Protein AF-A0A2E2E193-F1 (afdb_monomer_lite)

Foldseek 3Di:
DKFKWFKDQDPPPQFRIETDPTDDDDDPDPVVVVVVVVVQFPDKDKQPPDDGDPPDDRRPVRYHVDAPIKMWTHHDPDITIMGMDDD

Secondary structure (DSSP, 8-state):
-EEEEEEEE-TTSSSSEEEPPP-S--BSSHHHHHHHHHTT-SEEEEBTTBPPPTT----TTSEET--SEEEEEEETTEEEEEEEEE-

Structure (mmCIF, N/CA/C/O backbone):
data_AF-A0A2E2E193-F1
#
_entry.id   AF-A0A2E2E193-F1
#
loop_
_atom_site.group_PDB
_atom_site.id
_atom_site.type_symbol
_atom_site.label_atom_id
_atom_site.label_alt_id
_atom_site.label_comp_id
_atom_site.label_asym_id
_atom_site.label_entity_id
_atom_site.label_seq_id
_atom_site.pdbx_PDB_ins_code
_atom_site.Cartn_x
_atom_site.Cartn_y
_atom_site.Cartn_z
_atom_site.occupancy
_atom_site.B_iso_or_equiv
_atom_site.auth_seq_id
_atom_site.auth_comp_id
_atom_site.auth_asym_id
_atom_site.auth_atom_id
_atom_site.pdbx_PDB_model_num
ATOM 1 N N . MET A 1 1 ? 13.374 -5.070 -11.575 1.00 82.44 1 MET A N 1
ATOM 2 C CA . MET A 1 1 ? 13.566 -3.926 -10.651 1.00 82.44 1 MET A CA 1
ATOM 3 C C . MET A 1 1 ? 12.224 -3.637 -9.996 1.00 82.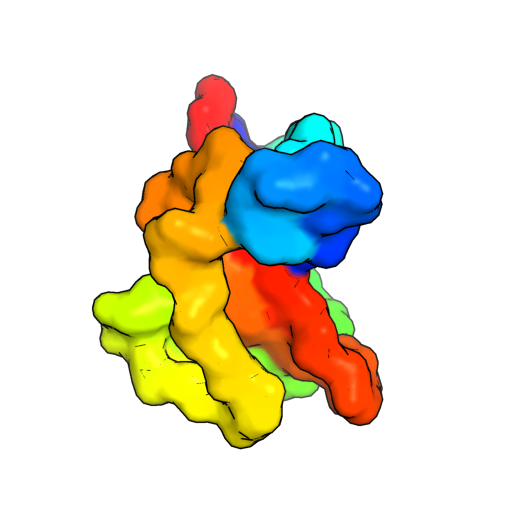44 1 MET A C 1
ATOM 5 O O . MET A 1 1 ? 11.203 -3.837 -10.649 1.00 82.44 1 MET A O 1
ATOM 9 N N . HIS A 1 2 ? 12.201 -3.240 -8.724 1.00 86.19 2 HIS A N 1
ATOM 10 C CA . HIS A 1 2 ? 10.967 -3.084 -7.942 1.00 86.19 2 HIS A CA 1
ATOM 11 C C . HIS A 1 2 ? 10.625 -1.619 -7.729 1.00 86.19 2 HIS A C 1
ATOM 13 O O . HIS A 1 2 ? 11.508 -0.811 -7.451 1.00 86.19 2 HIS A O 1
ATOM 19 N N . TYR A 1 3 ? 9.342 -1.283 -7.820 1.00 86.75 3 TYR A N 1
ATOM 20 C CA . TYR A 1 3 ? 8.888 0.091 -7.647 1.00 86.75 3 TYR A CA 1
ATOM 21 C C . TYR A 1 3 ? 7.625 0.191 -6.802 1.00 86.75 3 TYR A C 1
ATOM 23 O O . TYR A 1 3 ? 6.769 -0.697 -6.837 1.00 86.75 3 TYR A O 1
ATOM 31 N N . GLU A 1 4 ? 7.503 1.308 -6.086 1.00 88.94 4 GLU A N 1
ATOM 32 C CA . GLU A 1 4 ? 6.305 1.650 -5.330 1.00 88.94 4 GLU A CA 1
ATOM 33 C C . GLU A 1 4 ? 5.216 2.182 -6.272 1.00 88.94 4 GLU A C 1
ATOM 35 O O . GLU A 1 4 ? 5.448 3.006 -7.163 1.00 88.94 4 GLU A O 1
ATOM 40 N N . ILE A 1 5 ? 3.995 1.706 -6.056 1.00 90.94 5 ILE A N 1
ATOM 41 C CA . ILE A 1 5 ? 2.783 2.212 -6.689 1.00 90.94 5 ILE A CA 1
ATOM 42 C C . ILE A 1 5 ? 1.914 2.828 -5.608 1.00 90.94 5 ILE A C 1
ATOM 44 O O . ILE A 1 5 ? 1.447 2.132 -4.711 1.00 90.94 5 ILE A O 1
ATOM 48 N N . SER A 1 6 ? 1.630 4.121 -5.713 1.00 90.94 6 SER A N 1
ATOM 49 C CA . SER A 1 6 ? 0.685 4.765 -4.803 1.00 90.94 6 SER A CA 1
ATOM 50 C C . SER A 1 6 ? -0.752 4.379 -5.162 1.00 90.94 6 SER A C 1
ATOM 52 O O . SER A 1 6 ? -1.139 4.427 -6.332 1.00 90.94 6 SER A O 1
ATOM 54 N N . ILE A 1 7 ? -1.566 4.044 -4.160 1.00 92.38 7 ILE A N 1
ATOM 55 C CA . ILE A 1 7 ? -2.992 3.756 -4.338 1.00 92.38 7 ILE A CA 1
ATOM 56 C C . ILE A 1 7 ? -3.792 4.908 -3.735 1.00 92.38 7 ILE A C 1
ATOM 58 O O . ILE A 1 7 ? -3.642 5.253 -2.563 1.00 92.38 7 ILE A O 1
ATOM 62 N N . VAL A 1 8 ? -4.644 5.524 -4.550 1.00 90.81 8 VAL A N 1
ATOM 63 C CA . VAL A 1 8 ? -5.430 6.703 -4.162 1.00 90.81 8 VAL A CA 1
ATOM 64 C C . VAL A 1 8 ? -6.901 6.503 -4.487 1.00 90.81 8 VAL A C 1
ATOM 66 O O . VAL A 1 8 ? -7.245 5.681 -5.336 1.00 90.81 8 VAL A O 1
ATOM 69 N N . ALA A 1 9 ? -7.773 7.281 -3.846 1.00 86.75 9 ALA A N 1
ATOM 70 C CA . ALA A 1 9 ? -9.189 7.311 -4.198 1.00 86.75 9 ALA A CA 1
ATOM 71 C C . ALA A 1 9 ? -9.359 7.677 -5.682 1.00 86.75 9 ALA A C 1
ATOM 73 O O . ALA A 1 9 ? -8.734 8.625 -6.170 1.00 86.75 9 ALA A O 1
ATOM 74 N N . ASN A 1 10 ? -10.189 6.926 -6.404 1.00 80.56 10 ASN A N 1
ATOM 75 C CA . ASN A 1 10 ? -10.447 7.190 -7.811 1.00 80.56 10 ASN A CA 1
ATOM 76 C C . ASN A 1 10 ? -11.619 8.179 -7.956 1.00 80.56 10 ASN A C 1
ATOM 78 O O . ASN A 1 10 ? -12.760 7.823 -7.661 1.00 80.56 10 ASN A O 1
ATOM 82 N N . PRO A 1 11 ? -11.393 9.404 -8.462 1.00 70.81 11 PRO A N 1
ATOM 83 C CA . PRO A 1 11 ? -12.465 10.386 -8.617 1.00 70.81 11 PRO A CA 1
ATOM 84 C C . PRO A 1 11 ? -13.452 10.046 -9.750 1.00 70.81 11 PRO A C 1
ATOM 86 O O . PRO A 1 11 ? -14.480 10.705 -9.872 1.00 70.81 11 PRO A O 1
ATOM 89 N N . SER A 1 12 ? -13.145 9.060 -10.602 1.00 65.62 12 SER A N 1
ATOM 90 C CA . SER A 1 12 ? -13.878 8.796 -11.851 1.00 65.62 12 SER A CA 1
ATOM 91 C C . SER A 1 12 ? -15.010 7.762 -11.755 1.00 65.62 12 SER A C 1
ATOM 93 O O . SER A 1 12 ? -15.713 7.546 -12.740 1.00 65.62 12 SER A O 1
ATOM 95 N N . GLY A 1 13 ? -15.229 7.140 -10.590 1.00 58.94 13 GLY A N 1
ATOM 96 C CA . GLY A 1 13 ? -16.364 6.233 -10.352 1.00 58.94 13 GLY A CA 1
ATOM 97 C C . GLY A 1 13 ? -16.217 4.799 -10.891 1.00 58.94 13 GLY A C 1
ATOM 98 O O . GLY A 1 13 ? -17.146 4.009 -10.737 1.00 58.94 13 GLY A O 1
ATOM 99 N N . PHE A 1 14 ? -15.073 4.432 -11.482 1.00 58.06 14 PHE A N 1
ATOM 100 C CA . PHE A 1 14 ? -14.729 3.046 -11.840 1.00 58.06 14 PHE A CA 1
ATOM 101 C C . PHE A 1 14 ? -13.705 2.475 -10.849 1.00 58.06 14 PHE A C 1
ATOM 103 O O . PHE A 1 14 ? -12.510 2.740 -10.964 1.00 58.06 14 PHE A O 1
ATOM 110 N N . GLY A 1 15 ? -14.176 1.685 -9.881 1.00 61.53 15 GLY A N 1
ATOM 111 C CA . GLY A 1 15 ? -13.377 1.299 -8.712 1.00 61.53 15 GLY A CA 1
ATOM 112 C C . GLY A 1 15 ? -13.296 2.448 -7.706 1.00 61.53 15 GLY A C 1
ATOM 113 O O . GLY A 1 15 ? -13.284 3.618 -8.083 1.00 61.53 15 GLY A O 1
ATOM 114 N N . GLU A 1 16 ? -13.295 2.130 -6.416 1.00 82.62 16 GLU A N 1
ATOM 115 C CA . GLU A 1 16 ? -13.213 3.148 -5.358 1.00 82.62 16 GLU A CA 1
ATOM 116 C C . GLU A 1 16 ? -11.786 3.699 -5.227 1.00 82.62 16 GLU A C 1
ATOM 118 O O . GLU A 1 16 ? -11.581 4.849 -4.833 1.00 82.62 16 GLU A O 1
ATOM 123 N N . PHE A 1 17 ? -10.803 2.905 -5.654 1.00 89.69 17 PHE A N 1
ATOM 124 C CA . PHE A 1 17 ? -9.386 3.237 -5.644 1.00 89.69 17 PHE A CA 1
ATOM 125 C C . PHE A 1 17 ? -8.765 3.028 -7.028 1.00 89.69 17 PHE A C 1
ATOM 127 O O . PHE A 1 17 ? -9.304 2.312 -7.871 1.00 89.69 17 PHE A O 1
ATOM 134 N N . GLN A 1 18 ? -7.613 3.643 -7.270 1.00 90.88 18 GLN A N 1
ATOM 135 C CA . GLN A 1 18 ? -6.812 3.441 -8.475 1.00 90.88 18 GLN A CA 1
ATOM 136 C C . GLN A 1 18 ? -5.325 3.358 -8.128 1.00 90.88 18 GLN A C 1
ATOM 138 O O . GLN A 1 18 ? -4.832 4.118 -7.289 1.00 90.88 18 GLN A O 1
ATOM 143 N N . ALA A 1 19 ? -4.616 2.464 -8.813 1.00 89.81 19 ALA A N 1
ATOM 144 C CA . ALA A 1 19 ? -3.164 2.472 -8.865 1.00 89.81 19 ALA A CA 1
ATOM 145 C C . ALA A 1 19 ? -2.691 3.671 -9.700 1.00 89.81 19 ALA A C 1
ATOM 147 O O . ALA A 1 19 ? -3.067 3.823 -10.866 1.00 89.81 19 ALA A O 1
ATOM 148 N N . GLN A 1 20 ? -1.888 4.549 -9.102 1.00 85.88 20 GLN A N 1
ATOM 149 C CA . GLN A 1 20 ? -1.214 5.619 -9.833 1.00 85.88 20 GLN A CA 1
ATOM 150 C C . GLN A 1 20 ? 0.017 5.079 -10.575 1.00 85.88 20 GLN A C 1
ATOM 152 O O . GLN A 1 20 ? 0.489 3.984 -10.267 1.00 85.88 20 GLN A O 1
ATOM 157 N N . PRO A 1 21 ? 0.549 5.818 -11.566 1.00 76.62 21 PRO A N 1
ATOM 158 C CA . PRO A 1 21 ? 1.798 5.446 -12.214 1.00 76.62 21 PRO A CA 1
ATOM 159 C C . PRO A 1 21 ? 2.911 5.193 -11.194 1.00 76.62 21 PRO A C 1
ATOM 161 O O . PRO A 1 21 ? 2.915 5.778 -10.111 1.00 76.62 21 PRO A O 1
ATOM 164 N N . ILE A 1 22 ? 3.847 4.324 -11.575 1.00 77.38 22 ILE A N 1
ATOM 165 C CA . ILE A 1 22 ? 5.041 4.006 -10.794 1.00 77.38 22 ILE A CA 1
ATOM 166 C C . ILE A 1 22 ? 5.730 5.305 -10.365 1.00 77.38 22 ILE A C 1
ATOM 168 O O . ILE A 1 22 ? 6.156 6.094 -11.211 1.00 77.38 22 ILE A O 1
ATOM 172 N N . ASN A 1 23 ? 5.825 5.511 -9.054 1.00 65.62 23 ASN A N 1
ATOM 173 C CA . ASN A 1 23 ? 6.416 6.697 -8.456 1.00 65.62 23 ASN A CA 1
ATOM 174 C C . ASN A 1 23 ? 7.625 6.271 -7.618 1.00 65.62 23 ASN A C 1
ATOM 176 O O . ASN A 1 23 ? 7.531 5.346 -6.818 1.00 65.62 2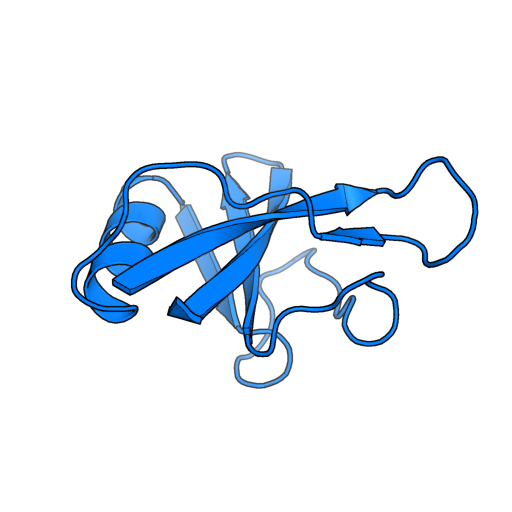3 ASN A O 1
ATOM 180 N N . GLY A 1 24 ? 8.746 6.979 -7.766 1.00 67.75 24 GLY A N 1
ATOM 181 C CA . GLY A 1 24 ? 9.911 6.819 -6.892 1.00 67.75 24 GLY A CA 1
ATOM 182 C C . GLY A 1 24 ? 11.124 6.147 -7.534 1.00 67.75 24 GLY A C 1
ATOM 183 O O . GLY A 1 24 ? 11.188 5.933 -8.746 1.00 67.75 24 GLY A O 1
ATOM 184 N N . GLU A 1 25 ? 12.124 5.886 -6.693 1.00 77.88 25 GLU A N 1
ATOM 185 C CA . GLU A 1 25 ? 13.361 5.212 -7.085 1.00 77.88 25 GLU A CA 1
ATOM 186 C C . GLU A 1 25 ? 13.117 3.712 -7.280 1.00 77.88 25 GLU A C 1
ATOM 188 O O . GLU A 1 25 ? 12.301 3.102 -6.589 1.00 77.88 25 GLU A O 1
ATOM 193 N N . GLY A 1 26 ? 13.808 3.125 -8.257 1.00 82.38 26 GLY A N 1
ATOM 194 C CA . GLY A 1 26 ? 13.795 1.681 -8.459 1.00 82.38 26 GLY A CA 1
ATOM 195 C C . GLY A 1 26 ? 14.674 0.996 -7.422 1.00 82.38 26 GLY A C 1
ATOM 196 O O . GLY A 1 26 ? 15.806 1.417 -7.194 1.00 82.38 26 GLY A O 1
ATOM 197 N N . TRP A 1 27 ? 14.160 -0.075 -6.832 1.00 86.44 27 TRP A N 1
ATOM 198 C CA . TRP A 1 27 ? 14.845 -0.873 -5.823 1.00 86.44 27 TRP A CA 1
ATOM 199 C C . TRP A 1 27 ? 15.307 -2.206 -6.414 1.00 86.44 27 TRP A C 1
ATOM 201 O O . TRP A 1 27 ? 14.660 -2.769 -7.306 1.00 86.44 27 TRP A O 1
ATOM 211 N N . ASP A 1 28 ? 16.423 -2.721 -5.902 1.00 88.12 2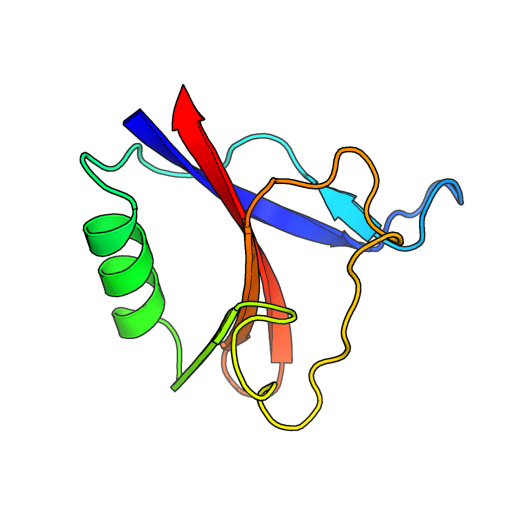8 ASP A N 1
ATOM 212 C CA . ASP A 1 28 ? 16.983 -4.008 -6.331 1.00 88.12 28 ASP A CA 1
ATOM 213 C C . ASP A 1 28 ? 16.124 -5.196 -5.874 1.00 88.12 28 ASP A C 1
ATOM 215 O O . ASP A 1 28 ? 16.102 -6.240 -6.531 1.00 88.12 28 ASP A O 1
ATOM 219 N N . SER A 1 29 ? 15.382 -5.035 -4.772 1.00 89.25 29 SER A N 1
ATOM 220 C CA . SER A 1 29 ? 14.432 -6.025 -4.278 1.00 89.25 29 SER A CA 1
ATOM 221 C C . SER A 1 29 ? 13.209 -5.392 -3.607 1.00 89.25 29 SER A C 1
ATOM 223 O O . SER A 1 29 ? 13.257 -4.278 -3.082 1.00 89.25 29 SER A O 1
ATOM 225 N N . ALA A 1 30 ? 12.106 -6.146 -3.548 1.00 86.00 30 ALA A N 1
ATOM 226 C CA . ALA A 1 30 ? 10.926 -5.764 -2.771 1.00 86.00 30 ALA A CA 1
ATOM 227 C C . ALA A 1 30 ? 11.230 -5.615 -1.267 1.00 86.00 30 ALA A C 1
ATOM 229 O O . ALA A 1 30 ? 10.586 -4.816 -0.595 1.00 86.00 30 ALA A O 1
ATOM 230 N N . CYS A 1 31 ? 12.203 -6.363 -0.735 1.00 88.19 31 CYS A N 1
ATOM 231 C CA . CYS A 1 31 ? 12.612 -6.255 0.666 1.00 88.19 31 CYS A CA 1
ATOM 232 C C . CYS A 1 31 ? 13.280 -4.909 0.957 1.00 88.19 31 CYS A C 1
ATOM 234 O O . CYS A 1 31 ? 12.984 -4.306 1.985 1.00 88.19 31 CYS A O 1
ATOM 236 N N . ASP A 1 32 ? 14.136 -4.423 0.054 1.00 88.81 32 ASP A N 1
ATOM 237 C CA . ASP A 1 32 ? 14.806 -3.127 0.218 1.00 88.81 32 ASP A CA 1
ATOM 238 C C . ASP A 1 32 ? 13.801 -1.976 0.142 1.00 88.81 32 ASP A C 1
ATOM 240 O O . ASP A 1 32 ? 13.834 -1.068 0.972 1.00 88.81 32 ASP A O 1
ATOM 244 N N . LEU A 1 33 ? 12.845 -2.068 -0.789 1.00 88.06 33 LEU A N 1
ATOM 245 C CA . LEU A 1 33 ? 11.723 -1.134 -0.886 1.00 88.06 33 LEU A CA 1
ATOM 246 C C . LEU A 1 33 ? 10.919 -1.105 0.419 1.00 88.06 33 LEU A C 1
ATOM 248 O O . LEU A 1 33 ? 10.702 -0.038 0.995 1.00 88.06 33 LEU A O 1
ATOM 252 N N . LEU A 1 34 ? 10.505 -2.274 0.919 1.00 89.75 34 LEU A N 1
ATOM 253 C CA . LEU A 1 34 ? 9.737 -2.377 2.161 1.00 89.75 34 LEU A CA 1
ATOM 254 C C . LEU A 1 34 ? 10.533 -1.884 3.374 1.00 89.75 34 LEU A C 1
ATOM 256 O O . LEU A 1 34 ? 9.959 -1.236 4.244 1.00 89.75 34 LEU A O 1
ATOM 260 N N . ALA A 1 35 ? 11.845 -2.120 3.427 1.00 89.31 35 ALA A N 1
ATOM 261 C CA . ALA A 1 35 ? 12.716 -1.551 4.453 1.00 89.31 35 ALA A CA 1
ATOM 262 C C . ALA A 1 35 ? 12.777 -0.015 4.364 1.00 89.31 35 ALA A C 1
ATOM 264 O O . ALA A 1 35 ? 12.746 0.668 5.390 1.00 89.31 35 ALA A O 1
ATOM 265 N N . GLY A 1 36 ? 12.810 0.545 3.152 1.00 86.00 36 GLY A N 1
ATOM 266 C CA . GLY A 1 36 ? 12.708 1.985 2.912 1.00 86.00 36 GLY A CA 1
ATOM 267 C C . GLY A 1 36 ? 11.393 2.579 3.425 1.00 86.00 36 GLY A C 1
ATOM 268 O O . GLY A 1 36 ? 11.408 3.612 4.098 1.00 86.00 36 GLY A O 1
ATOM 269 N N . ILE A 1 37 ? 10.268 1.905 3.178 1.00 85.56 37 ILE A N 1
ATOM 270 C CA . ILE A 1 37 ? 8.954 2.308 3.700 1.00 85.56 37 ILE A CA 1
ATOM 271 C C . ILE A 1 37 ? 8.915 2.181 5.222 1.00 85.56 37 ILE A C 1
ATOM 273 O O . ILE A 1 37 ? 8.534 3.138 5.890 1.00 85.56 37 ILE A O 1
ATOM 277 N N . ALA A 1 38 ? 9.402 1.069 5.777 1.00 87.06 38 ALA A N 1
ATOM 278 C CA . ALA A 1 38 ? 9.463 0.830 7.217 1.00 87.06 38 ALA A CA 1
ATOM 279 C C . ALA A 1 38 ? 10.207 1.946 7.968 1.00 87.06 38 ALA A C 1
ATOM 281 O O . ALA A 1 38 ? 9.788 2.343 9.049 1.00 87.06 38 ALA A O 1
ATOM 282 N N . ASN A 1 39 ? 11.275 2.496 7.381 1.00 86.44 39 ASN A N 1
ATOM 283 C CA . ASN A 1 39 ? 12.015 3.622 7.959 1.00 86.44 39 ASN A CA 1
ATOM 284 C C . ASN A 1 39 ? 11.213 4.938 7.994 1.00 86.44 39 ASN A C 1
ATOM 286 O O . ASN A 1 39 ? 11.554 5.839 8.758 1.00 86.44 39 ASN A O 1
ATOM 290 N N . ASN A 1 40 ? 10.172 5.065 7.167 1.00 82.31 40 ASN A N 1
ATOM 291 C CA . ASN A 1 40 ? 9.350 6.268 7.015 1.00 82.31 40 ASN A CA 1
ATOM 292 C C . ASN A 1 40 ? 7.922 6.118 7.577 1.00 82.31 40 ASN A C 1
ATOM 294 O O . ASN A 1 40 ? 7.166 7.092 7.592 1.00 82.31 40 ASN A O 1
ATOM 298 N N . THR A 1 41 ? 7.544 4.926 8.039 1.00 84.06 41 THR A N 1
ATOM 299 C CA . THR A 1 41 ? 6.207 4.602 8.562 1.00 84.06 41 THR A CA 1
ATOM 300 C C . THR A 1 41 ? 6.278 4.120 9.999 1.00 84.06 41 THR A C 1
ATOM 302 O O . THR A 1 41 ? 7.259 3.500 10.393 1.00 84.06 41 THR A O 1
ATOM 305 N N . ALA A 1 42 ? 5.211 4.325 10.769 1.00 82.50 42 ALA A N 1
ATOM 306 C CA . ALA A 1 42 ? 5.119 3.734 12.104 1.00 82.50 42 ALA A CA 1
ATOM 307 C C . ALA A 1 42 ? 4.859 2.216 12.045 1.00 82.50 42 ALA A C 1
ATOM 309 O O . ALA A 1 42 ? 5.408 1.460 12.842 1.00 82.50 42 ALA A O 1
ATOM 310 N N . GLU A 1 43 ? 4.026 1.787 11.096 1.00 91.38 43 GLU A N 1
ATOM 311 C CA . GLU A 1 43 ? 3.599 0.400 10.897 1.00 91.38 43 GLU A CA 1
ATOM 312 C C . GLU A 1 43 ? 3.057 0.217 9.472 1.00 91.38 43 GLU A C 1
ATOM 314 O O . GLU A 1 43 ? 2.570 1.178 8.862 1.00 91.38 43 GLU A O 1
ATOM 319 N N . TYR A 1 44 ? 3.119 -1.009 8.949 1.00 94.31 44 TYR A N 1
ATOM 320 C CA . TYR A 1 44 ? 2.456 -1.407 7.708 1.00 94.31 44 TYR A CA 1
ATOM 321 C C . TYR A 1 44 ? 2.065 -2.894 7.741 1.00 94.31 44 TYR A C 1
ATOM 323 O O . TYR A 1 44 ? 2.661 -3.669 8.487 1.00 94.31 44 TYR A O 1
ATOM 331 N N . SER A 1 45 ? 1.080 -3.283 6.930 1.00 95.44 45 SER A N 1
ATOM 332 C CA . SER A 1 45 ? 0.586 -4.664 6.784 1.00 95.44 45 SER A CA 1
ATOM 333 C C . SER A 1 45 ? 0.209 -4.963 5.329 1.00 95.44 45 SER A C 1
ATOM 335 O O . SER A 1 45 ? -0.388 -4.109 4.664 1.00 95.44 45 SER A O 1
ATOM 337 N N . GLU A 1 46 ? 0.506 -6.165 4.832 1.00 95.88 46 GLU A N 1
ATOM 338 C CA . GLU A 1 46 ? 0.100 -6.632 3.499 1.00 95.88 46 GLU A CA 1
ATOM 339 C C . GLU A 1 46 ? -1.356 -7.131 3.503 1.00 95.88 46 GLU A C 1
ATOM 341 O O . GLU A 1 46 ? -1.748 -7.989 4.297 1.00 95.88 46 GLU A O 1
ATOM 346 N N . LEU A 1 47 ? -2.183 -6.597 2.599 1.00 95.06 47 LEU A N 1
ATOM 347 C CA . LEU A 1 47 ? -3.619 -6.868 2.575 1.00 95.06 47 LEU A CA 1
ATOM 348 C C . LEU A 1 47 ? -3.912 -8.331 2.223 1.00 95.06 47 LEU A C 1
ATOM 350 O O . LEU A 1 47 ? -3.565 -8.833 1.151 1.00 95.06 47 LEU A O 1
ATOM 354 N N . GLY A 1 48 ? -4.618 -8.991 3.145 1.00 93.06 48 GLY A N 1
ATOM 355 C CA . GLY A 1 48 ? -5.011 -10.401 3.097 1.00 93.06 48 GLY A CA 1
ATOM 356 C C . GLY A 1 48 ? -3.871 -11.402 3.105 1.00 93.06 48 GLY A C 1
ATOM 357 O O . GLY A 1 48 ? -4.079 -12.548 2.702 1.00 93.06 48 GLY A O 1
ATOM 358 N N . VAL A 1 49 ? -2.704 -10.962 3.557 1.00 93.62 49 VAL A N 1
ATOM 359 C CA . VAL A 1 49 ? -1.624 -11.830 4.019 1.00 93.62 49 VAL A CA 1
ATOM 360 C C . VAL A 1 49 ? -1.479 -11.654 5.528 1.00 93.62 49 VAL A C 1
ATOM 362 O O . VAL A 1 49 ? -1.536 -12.641 6.258 1.00 93.62 49 VAL A O 1
ATOM 365 N N . ASP A 1 50 ? -1.378 -10.404 5.980 1.00 93.50 50 ASP A N 1
ATOM 366 C CA . ASP A 1 50 ? -1.215 -10.045 7.385 1.00 93.50 50 ASP A CA 1
ATOM 367 C C . ASP A 1 50 ? -2.548 -9.652 8.040 1.00 93.50 50 ASP A C 1
ATOM 369 O O . ASP A 1 50 ? -3.525 -9.302 7.365 1.00 93.50 50 ASP A O 1
ATOM 373 N N . ASP A 1 51 ? -2.564 -9.644 9.376 1.00 94.50 51 ASP A N 1
ATOM 374 C CA . ASP A 1 51 ? -3.592 -8.929 10.132 1.00 94.50 51 ASP A CA 1
ATOM 375 C C . ASP A 1 51 ? -3.454 -7.424 9.858 1.00 94.50 51 ASP A C 1
ATOM 377 O O . ASP A 1 51 ? -2.370 -6.847 9.978 1.00 94.50 51 ASP A O 1
ATOM 381 N N . LEU A 1 52 ? -4.557 -6.783 9.466 1.00 93.56 52 LEU A N 1
ATOM 382 C CA . LEU A 1 52 ? -4.536 -5.371 9.094 1.00 93.56 52 LEU A CA 1
ATOM 383 C C . LEU A 1 52 ? -4.264 -4.480 10.306 1.00 93.56 52 LEU A C 1
ATOM 385 O O . LEU A 1 52 ? -4.849 -4.665 11.376 1.00 93.56 52 LEU A O 1
ATOM 389 N N . ILE A 1 53 ? -3.432 -3.460 10.096 1.00 94.12 53 ILE A N 1
ATOM 390 C CA . ILE A 1 53 ? -3.240 -2.387 11.074 1.00 94.12 53 ILE A CA 1
ATOM 391 C C . ILE A 1 53 ? -4.576 -1.707 11.414 1.00 94.12 53 ILE A C 1
ATOM 393 O O . ILE A 1 53 ? -5.483 -1.612 10.582 1.00 94.12 53 ILE A O 1
ATOM 397 N N . GLU A 1 54 ? -4.706 -1.210 12.645 1.00 93.38 54 GLU A N 1
ATOM 398 C CA . GLU A 1 54 ? -5.955 -0.610 13.116 1.00 93.38 54 GLU A CA 1
ATOM 399 C C . GLU A 1 54 ? -6.385 0.558 12.211 1.00 93.38 54 GLU A C 1
ATOM 401 O O . GLU A 1 54 ? -5.596 1.458 11.912 1.00 93.38 54 GLU A O 1
ATOM 406 N N . GLY A 1 55 ? -7.648 0.550 11.780 1.00 92.12 55 GLY A N 1
ATOM 407 C CA . GLY A 1 55 ? -8.218 1.578 10.905 1.00 92.12 55 GLY A CA 1
ATOM 408 C C . GLY A 1 55 ? -7.936 1.390 9.411 1.00 92.12 55 GLY A C 1
ATOM 409 O O . GLY A 1 55 ? -8.490 2.142 8.610 1.00 92.12 55 GLY A O 1
ATOM 410 N N . ALA A 1 56 ? -7.124 0.404 9.014 1.00 94.06 56 ALA A N 1
ATOM 411 C CA . ALA A 1 56 ? -7.029 -0.004 7.617 1.00 94.06 56 ALA A CA 1
ATOM 412 C C . ALA A 1 56 ? -8.217 -0.895 7.218 1.00 94.06 56 ALA A C 1
ATOM 414 O O . ALA A 1 56 ? -8.720 -1.697 8.004 1.00 94.06 56 ALA A O 1
ATOM 415 N N . GLU A 1 57 ? -8.643 -0.765 5.965 1.00 93.62 57 GLU A N 1
ATOM 416 C CA . GLU A 1 57 ? -9.642 -1.618 5.332 1.00 93.62 57 GLU A CA 1
ATOM 417 C C . GLU A 1 57 ? -8.977 -2.496 4.273 1.00 93.62 57 GLU A C 1
ATOM 419 O O . GLU A 1 57 ? -8.020 -2.086 3.611 1.00 93.62 57 GLU A O 1
ATOM 424 N N . ASP A 1 58 ? -9.525 -3.692 4.056 1.00 93.69 58 ASP A N 1
ATOM 425 C CA . ASP A 1 58 ? -9.158 -4.482 2.886 1.00 93.69 58 ASP A CA 1
ATOM 426 C C . ASP A 1 58 ? -9.824 -3.879 1.640 1.00 93.69 58 ASP A C 1
ATOM 428 O O . ASP A 1 58 ? -11.029 -4.017 1.413 1.00 93.69 58 ASP A O 1
ATOM 432 N N . ILE A 1 59 ? -9.031 -3.158 0.849 1.00 92.75 59 ILE A N 1
ATOM 433 C CA . ILE A 1 59 ? -9.484 -2.485 -0.373 1.00 92.75 59 ILE A CA 1
ATOM 434 C C . ILE A 1 59 ? -9.226 -3.307 -1.645 1.00 92.75 59 ILE A C 1
ATOM 436 O O . ILE A 1 59 ? -9.481 -2.818 -2.748 1.00 92.75 59 ILE A O 1
ATOM 440 N N . ARG A 1 60 ? -8.731 -4.546 -1.525 1.00 92.25 60 ARG A N 1
ATOM 441 C CA . ARG A 1 60 ? -8.506 -5.424 -2.683 1.00 92.25 60 ARG A CA 1
ATOM 442 C C . ARG A 1 60 ? -9.822 -5.742 -3.392 1.00 92.25 60 ARG A C 1
ATOM 444 O O . ARG A 1 60 ? -10.890 -5.797 -2.784 1.00 92.25 60 ARG A O 1
ATOM 451 N N . GLY A 1 61 ? -9.765 -5.899 -4.708 1.00 90.62 61 GLY A N 1
ATOM 452 C CA . GLY A 1 61 ? -10.927 -6.000 -5.590 1.00 90.62 61 GLY A CA 1
ATOM 453 C C . GLY A 1 61 ? -11.656 -4.672 -5.843 1.00 90.62 61 GLY A C 1
ATOM 454 O O . GLY A 1 61 ? -12.552 -4.633 -6.688 1.00 90.62 61 GLY A O 1
ATOM 455 N N . ARG A 1 62 ? -11.283 -3.580 -5.156 1.00 91.44 62 ARG A N 1
ATOM 456 C CA . ARG A 1 62 ? -11.840 -2.223 -5.349 1.00 91.44 62 ARG A CA 1
ATOM 457 C C . ARG A 1 62 ? -10.849 -1.276 -6.039 1.00 9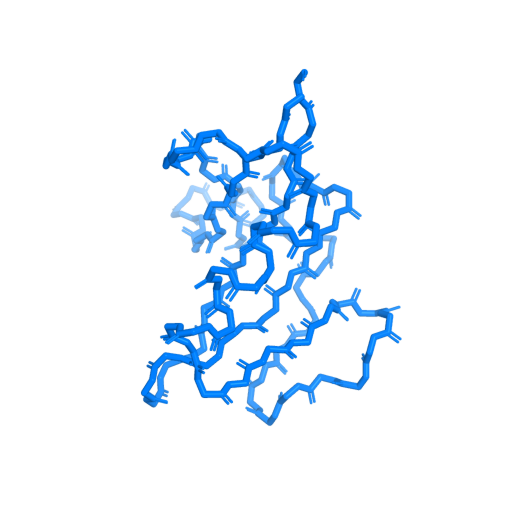1.44 62 ARG A C 1
ATOM 459 O O . ARG A 1 62 ? -11.199 -0.116 -6.276 1.00 91.44 62 ARG A O 1
ATOM 466 N N . ILE A 1 63 ? -9.640 -1.747 -6.365 1.00 91.00 63 ILE A N 1
ATOM 467 C CA . ILE A 1 63 ? -8.570 -0.955 -6.982 1.00 91.00 63 ILE A CA 1
ATOM 468 C C . ILE A 1 63 ? -8.573 -1.157 -8.502 1.00 91.00 63 ILE A C 1
ATOM 470 O O . ILE A 1 63 ? -8.433 -2.266 -9.014 1.00 91.00 63 ILE A O 1
ATOM 474 N N . HIS A 1 64 ? -8.687 -0.069 -9.257 1.00 89.56 64 HIS A N 1
ATOM 475 C CA . HIS A 1 64 ? -8.451 -0.095 -10.694 1.00 89.56 64 HIS A CA 1
ATOM 476 C C . HIS A 1 64 ? -6.956 -0.277 -10.993 1.00 89.56 64 HIS A C 1
ATOM 478 O O . HIS A 1 64 ? -6.127 0.447 -10.437 1.00 89.56 64 HIS A O 1
ATOM 484 N N . SER A 1 65 ? -6.627 -1.216 -11.889 1.00 87.88 65 SER A N 1
ATOM 485 C CA . SER A 1 65 ? -5.248 -1.654 -12.168 1.00 87.88 65 SER A CA 1
ATOM 486 C C . SER A 1 65 ? -4.521 -2.151 -10.911 1.00 87.88 65 SER A C 1
ATOM 488 O O . SER A 1 65 ? -3.395 -1.747 -10.631 1.00 87.88 65 SER A O 1
ATOM 490 N N . GLU A 1 66 ? -5.201 -3.002 -10.137 1.00 89.50 66 GLU A N 1
ATOM 491 C CA . GLU A 1 66 ? -4.707 -3.541 -8.867 1.00 89.50 66 GLU A CA 1
ATOM 492 C C . GLU A 1 66 ? -3.333 -4.229 -9.006 1.00 89.50 66 GLU A C 1
ATOM 494 O O . GLU A 1 66 ? -3.180 -5.127 -9.842 1.00 89.50 66 GLU A O 1
ATOM 499 N N . PRO A 1 67 ? -2.329 -3.835 -8.198 1.00 89.25 67 PRO A N 1
ATOM 500 C CA . PRO A 1 67 ? -1.040 -4.512 -8.166 1.00 89.25 67 PRO A CA 1
ATOM 501 C C . PRO A 1 67 ? -1.145 -5.862 -7.435 1.00 89.25 67 PRO A C 1
ATOM 503 O O . PRO A 1 67 ? -2.006 -6.036 -6.575 1.00 89.25 67 PRO A O 1
ATOM 506 N N . PRO A 1 68 ? -0.242 -6.819 -7.717 1.00 89.19 68 PRO A N 1
ATOM 507 C CA . PRO A 1 68 ? -0.301 -8.163 -7.135 1.00 89.19 68 PRO A CA 1
ATOM 508 C C . PRO A 1 68 ? -0.107 -8.182 -5.614 1.00 89.19 68 PRO A C 1
ATOM 510 O O . PRO A 1 68 ? -0.561 -9.110 -4.950 1.00 89.19 68 PRO A O 1
ATOM 513 N N . ARG A 1 69 ? 0.583 -7.175 -5.070 1.00 92.44 69 ARG A N 1
ATOM 514 C CA . ARG A 1 69 ? 0.800 -6.989 -3.634 1.00 92.44 69 ARG A CA 1
ATOM 515 C C . ARG A 1 69 ? 0.352 -5.591 -3.251 1.00 92.44 69 ARG A C 1
ATOM 517 O O . ARG A 1 69 ? 0.797 -4.618 -3.867 1.00 92.44 69 ARG A O 1
ATOM 524 N N . VAL A 1 70 ? -0.515 -5.511 -2.248 1.00 94.00 70 VAL A N 1
ATOM 525 C CA . VAL A 1 70 ? -1.112 -4.272 -1.741 1.00 94.00 70 VAL A CA 1
ATOM 526 C C . VAL A 1 70 ? -0.859 -4.194 -0.246 1.00 94.00 70 VAL A C 1
ATOM 528 O O . VAL A 1 70 ? -1.022 -5.179 0.466 1.00 94.00 70 VAL A O 1
ATOM 531 N N . PHE A 1 71 ? -0.509 -3.013 0.232 1.00 95.62 71 PHE A N 1
ATOM 532 C CA . PHE A 1 71 ? -0.147 -2.753 1.614 1.00 95.62 71 PHE A CA 1
ATOM 533 C C . PHE A 1 71 ? -0.914 -1.545 2.136 1.00 95.62 71 PHE A C 1
ATOM 535 O O . PHE A 1 71 ? -1.185 -0.597 1.393 1.00 95.62 71 PHE A O 1
ATOM 542 N N . ALA A 1 72 ? -1.219 -1.568 3.429 1.00 95.56 72 ALA A N 1
ATOM 543 C CA . ALA A 1 72 ? -1.615 -0.396 4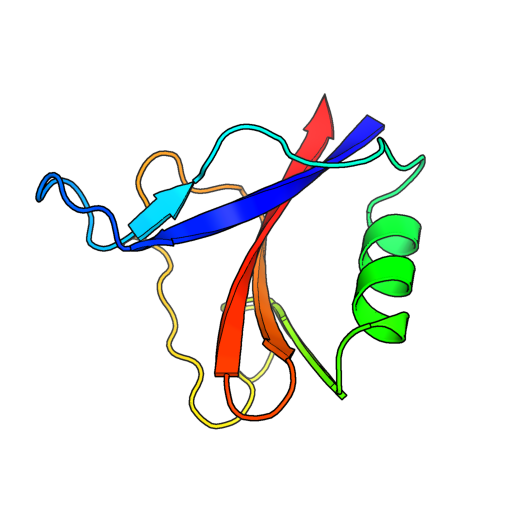.195 1.00 95.56 72 ALA A CA 1
ATOM 544 C C . ALA A 1 72 ? -0.443 0.026 5.078 1.00 95.56 72 ALA A C 1
ATOM 546 O O . ALA A 1 72 ? 0.177 -0.821 5.713 1.00 95.56 72 ALA A O 1
ATOM 547 N N . ALA A 1 73 ? -0.158 1.322 5.144 1.00 94.12 73 ALA A N 1
ATOM 548 C CA . ALA A 1 73 ? 0.861 1.893 6.014 1.00 94.12 73 ALA A CA 1
ATOM 549 C C . ALA A 1 73 ? 0.333 3.106 6.775 1.00 94.12 73 ALA A C 1
ATOM 551 O O . ALA A 1 73 ? -0.402 3.937 6.229 1.00 94.12 73 ALA A O 1
ATOM 552 N N . ARG A 1 74 ? 0.768 3.238 8.029 1.00 93.06 74 ARG A N 1
ATOM 553 C CA . ARG A 1 74 ? 0.461 4.382 8.884 1.00 93.06 74 ARG A CA 1
ATOM 554 C C . ARG A 1 74 ? 1.547 5.450 8.774 1.00 93.06 74 ARG A C 1
ATOM 556 O O . ARG A 1 74 ? 2.695 5.251 9.181 1.00 93.06 74 ARG A O 1
ATOM 563 N N . PHE A 1 75 ? 1.141 6.618 8.285 1.00 88.38 75 PHE A N 1
ATOM 564 C CA . PHE A 1 75 ? 1.950 7.831 8.220 1.00 88.38 75 PHE A CA 1
ATOM 565 C C . PHE A 1 75 ? 1.331 8.901 9.128 1.00 88.38 75 PHE A C 1
ATOM 567 O O . PHE A 1 75 ? 0.433 9.642 8.719 1.00 88.38 75 PHE A O 1
ATOM 574 N N . GLY A 1 76 ? 1.801 8.975 10.376 1.00 87.81 76 GLY A N 1
ATOM 575 C CA . GLY A 1 76 ? 1.158 9.791 11.411 1.00 87.81 76 GLY A CA 1
ATOM 576 C C . GLY A 1 76 ? -0.233 9.245 11.743 1.00 87.81 76 GLY A C 1
ATOM 577 O O . GLY A 1 76 ? -0.369 8.059 12.027 1.00 87.81 76 GLY 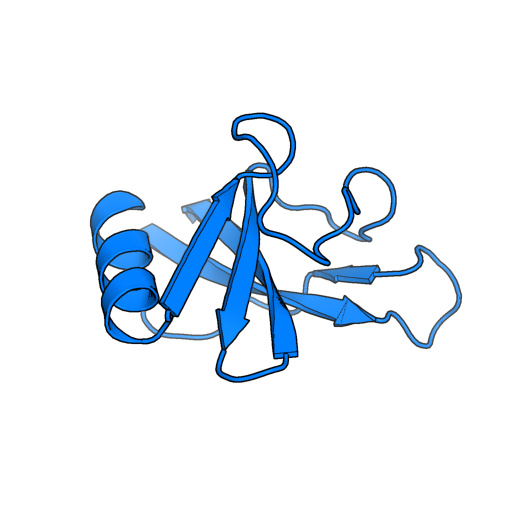A O 1
ATOM 578 N N . ASP A 1 77 ? -1.261 10.088 11.652 1.00 87.25 77 ASP A N 1
ATOM 579 C CA . ASP A 1 77 ? -2.659 9.694 11.900 1.00 87.25 77 ASP A CA 1
ATOM 580 C C . ASP A 1 77 ? -3.390 9.198 10.638 1.00 87.25 77 ASP A C 1
ATOM 582 O O . ASP A 1 77 ? -4.572 8.860 10.690 1.00 87.25 77 ASP A O 1
ATOM 586 N N . ALA A 1 78 ? -2.714 9.177 9.485 1.00 90.19 78 ALA A N 1
ATOM 587 C CA . ALA A 1 78 ? -3.312 8.790 8.214 1.00 90.19 78 ALA A CA 1
ATOM 588 C C . ALA A 1 78 ? -2.868 7.389 7.783 1.00 90.19 78 ALA A C 1
ATOM 590 O O . ALA A 1 78 ? -1.674 7.078 7.770 1.00 90.19 78 ALA A O 1
ATOM 591 N N . ILE A 1 79 ? -3.831 6.583 7.337 1.00 93.19 79 ILE A N 1
ATOM 592 C CA . ILE A 1 79 ? -3.567 5.332 6.626 1.00 93.19 79 ILE A CA 1
ATOM 593 C C . ILE A 1 79 ? -3.450 5.638 5.137 1.00 93.19 79 ILE A C 1
ATOM 595 O O . ILE A 1 79 ? -4.301 6.313 4.551 1.00 93.19 79 ILE A O 1
ATOM 599 N N . ARG A 1 80 ? -2.373 5.153 4.524 1.00 92.81 80 ARG A N 1
ATOM 600 C CA . ARG A 1 80 ? -2.144 5.220 3.081 1.00 92.81 80 ARG A CA 1
ATOM 601 C C . ARG A 1 80 ? -1.979 3.819 2.529 1.00 92.81 80 ARG A C 1
ATOM 603 O O . ARG A 1 80 ? -1.469 2.939 3.218 1.00 92.81 80 ARG A O 1
ATOM 610 N N . TYR A 1 81 ? -2.376 3.647 1.277 1.00 93.94 81 TYR A N 1
ATOM 611 C CA . TYR A 1 81 ? -2.257 2.380 0.576 1.00 93.94 81 TYR A CA 1
ATOM 612 C C . TYR A 1 81 ? -1.230 2.496 -0.543 1.00 93.94 81 TYR A C 1
ATOM 614 O O . TYR A 1 81 ? -1.158 3.512 -1.240 1.00 93.94 81 TYR A O 1
ATOM 622 N N . PHE A 1 82 ? -0.448 1.443 -0.722 1.00 93.88 82 PHE A N 1
ATOM 623 C CA . PHE A 1 82 ? 0.525 1.339 -1.800 1.00 93.88 82 PHE A CA 1
ATOM 624 C C . PHE A 1 82 ? 0.636 -0.112 -2.269 1.00 93.88 82 PHE A C 1
ATOM 626 O O . PHE A 1 82 ? 0.156 -1.033 -1.613 1.00 93.88 82 PHE A O 1
ATOM 633 N N . GLY A 1 83 ? 1.253 -0.321 -3.421 1.00 92.69 83 GLY A N 1
ATOM 634 C CA . GLY A 1 83 ? 1.593 -1.638 -3.934 1.00 92.69 83 GLY A CA 1
ATOM 635 C C . GLY A 1 83 ? 3.016 -1.687 -4.461 1.00 92.69 83 GLY A C 1
ATOM 636 O O . GLY A 1 83 ? 3.718 -0.675 -4.495 1.00 92.69 83 GLY A O 1
ATOM 637 N N . ILE A 1 84 ? 3.432 -2.877 -4.882 1.00 90.69 84 ILE A N 1
ATOM 638 C CA . ILE A 1 84 ? 4.746 -3.104 -5.491 1.00 90.69 84 ILE A CA 1
ATOM 639 C C . ILE A 1 84 ? 4.543 -3.658 -6.900 1.00 90.69 84 ILE A C 1
ATOM 641 O O . ILE A 1 84 ? 3.809 -4.632 -7.084 1.00 90.69 84 ILE A O 1
ATOM 645 N N . ALA A 1 85 ? 5.212 -3.054 -7.882 1.00 85.94 85 ALA A N 1
ATOM 646 C CA . ALA A 1 85 ? 5.331 -3.597 -9.233 1.00 85.94 85 ALA A CA 1
ATOM 647 C C . ALA A 1 85 ? 6.754 -4.054 -9.542 1.00 85.94 85 ALA A C 1
ATOM 649 O O . ALA A 1 85 ? 7.734 -3.478 -9.063 1.00 85.94 85 ALA A O 1
ATOM 650 N N . GLU A 1 86 ? 6.834 -5.072 -10.396 1.00 82.69 86 GLU A N 1
ATOM 651 C CA . GLU A 1 86 ? 8.070 -5.569 -10.988 1.00 82.69 86 GLU A CA 1
ATOM 652 C C . GLU A 1 86 ? 8.113 -5.175 -12.469 1.00 82.69 86 GLU A C 1
ATOM 654 O O . GLU A 1 86 ? 7.148 -5.408 -13.203 1.00 82.69 86 GLU A O 1
ATOM 659 N N . LEU A 1 87 ? 9.230 -4.575 -12.889 1.00 72.81 87 LEU A N 1
ATOM 660 C CA . LEU A 1 87 ? 9.585 -4.308 -14.289 1.00 72.81 87 LEU A CA 1
ATOM 661 C C . LEU A 1 87 ? 10.857 -5.065 -14.678 1.00 72.81 87 LEU A C 1
ATOM 663 O O . LEU A 1 87 ? 11.791 -5.133 -13.832 1.00 72.81 87 LEU A O 1
#

Sequence (87 aa):
MHYEISIVANPSGFGEFQAQPINGEGWDSACDLLAGIANNTAEYSELGVDDLIEGAEDIRGRIHSEPPRVFAARFGDAIRYFGIAEL

Radius of gyration: 12.33 Å; chains: 1; bounding box: 33×22×27 Å

pLDDT: mean 87.22, std 8.34, range [58.06, 95.88]